Protein AF-A0A1I5TAB6-F1 (afdb_monomer_lite)

Secondary structure (DSSP, 8-state):
---S--HHHHHHHHHHHHHHH--TTPPP-TT-BGGGSTT--HHHHHHHHHHHHHHHT----GGGGGG-SBHHHHHHHHHHHHHHHHHHH-

Structure (mmCIF, N/CA/C/O backbone):
data_AF-A0A1I5TAB6-F1
#
_entry.id   AF-A0A1I5TAB6-F1
#
loop_
_atom_site.group_PDB
_atom_site.id
_atom_site.type_symbol
_atom_site.label_atom_id
_atom_site.label_alt_id
_atom_site.label_comp_id
_atom_site.label_asym_id
_atom_site.label_entity_id
_atom_site.label_seq_id
_atom_site.pdbx_PDB_ins_code
_atom_site.Cartn_x
_a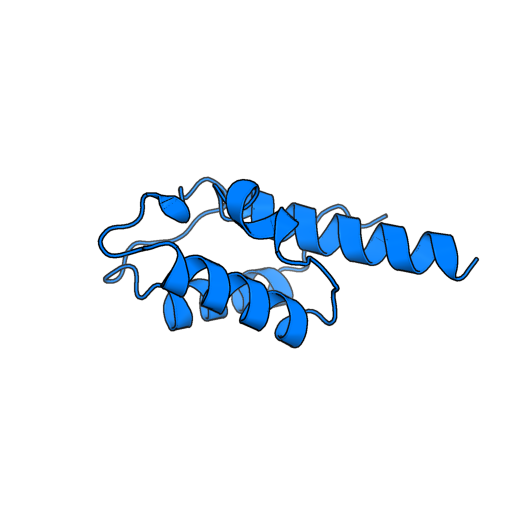tom_site.Cartn_y
_atom_site.Cartn_z
_atom_site.occupancy
_atom_site.B_iso_or_equiv
_atom_site.auth_seq_id
_atom_site.auth_comp_id
_atom_site.auth_asym_id
_atom_site.auth_atom_id
_atom_site.pdbx_PDB_model_num
ATOM 1 N N . MET A 1 1 ? 15.438 -13.810 -8.412 1.00 56.72 1 MET A N 1
ATOM 2 C CA . MET A 1 1 ? 14.609 -12.591 -8.425 1.00 56.72 1 MET A CA 1
ATOM 3 C C . MET A 1 1 ? 14.066 -12.418 -7.029 1.00 56.72 1 MET A C 1
ATOM 5 O O . MET A 1 1 ? 13.709 -13.426 -6.430 1.00 56.72 1 MET A O 1
ATOM 9 N N . ASP A 1 2 ? 14.128 -11.208 -6.482 1.00 65.31 2 ASP A N 1
ATOM 10 C CA . ASP A 1 2 ? 13.675 -10.960 -5.114 1.00 65.31 2 ASP A CA 1
ATOM 11 C C . ASP A 1 2 ? 12.149 -10.915 -5.091 1.00 65.31 2 ASP A C 1
ATOM 13 O O . ASP A 1 2 ? 11.529 -9.970 -5.574 1.00 65.31 2 ASP A O 1
ATOM 17 N N . THR A 1 3 ? 11.544 -11.964 -4.543 1.00 80.44 3 THR A N 1
ATOM 18 C CA . THR A 1 3 ? 10.088 -12.081 -4.378 1.00 80.44 3 THR A CA 1
ATOM 19 C C . THR A 1 3 ? 9.599 -11.393 -3.105 1.00 80.44 3 THR A C 1
ATOM 21 O O . THR A 1 3 ? 8.460 -11.603 -2.689 1.00 80.44 3 THR A O 1
ATOM 24 N N . ARG A 1 4 ? 10.489 -10.665 -2.420 1.00 88.44 4 ARG A N 1
ATOM 25 C CA . ARG A 1 4 ? 10.227 -10.006 -1.144 1.00 88.44 4 ARG A CA 1
ATOM 26 C C . ARG A 1 4 ? 10.885 -8.640 -1.091 1.00 88.44 4 ARG A C 1
ATOM 28 O O . ARG A 1 4 ? 11.970 -8.437 -1.633 1.00 88.44 4 ARG A O 1
ATOM 35 N N . LEU A 1 5 ? 10.243 -7.731 -0.372 1.00 93.56 5 LEU A N 1
ATOM 36 C CA . LEU A 1 5 ? 10.826 -6.450 -0.011 1.00 93.56 5 LEU A CA 1
ATOM 37 C C . LEU A 1 5 ? 11.916 -6.636 1.045 1.00 93.56 5 LEU A C 1
ATOM 39 O O . LEU A 1 5 ? 11.837 -7.503 1.924 1.00 93.56 5 LEU A O 1
ATOM 43 N N . THR A 1 6 ? 12.924 -5.769 0.996 1.00 94.88 6 THR A N 1
ATOM 44 C CA . THR A 1 6 ? 13.886 -5.652 2.097 1.00 94.88 6 THR A CA 1
ATOM 45 C C . THR A 1 6 ? 13.182 -5.158 3.373 1.00 94.88 6 THR A C 1
ATOM 47 O O . THR A 1 6 ? 12.139 -4.508 3.285 1.00 94.88 6 THR A O 1
ATOM 50 N N . PRO A 1 7 ? 13.733 -5.386 4.583 1.00 94.38 7 PRO A N 1
ATOM 51 C CA . PRO A 1 7 ? 13.107 -4.914 5.825 1.00 94.38 7 PRO A CA 1
ATOM 52 C C . PRO A 1 7 ? 12.796 -3.410 5.826 1.00 94.38 7 PRO A C 1
ATOM 54 O O . PRO A 1 7 ? 11.708 -3.001 6.217 1.00 94.38 7 PRO A O 1
ATOM 57 N N . ARG A 1 8 ? 13.711 -2.593 5.288 1.00 95.12 8 ARG A N 1
ATOM 58 C CA . ARG A 1 8 ? 13.528 -1.141 5.146 1.00 95.12 8 ARG A CA 1
ATOM 59 C C . ARG A 1 8 ? 12.375 -0.784 4.206 1.00 95.12 8 ARG A C 1
ATOM 61 O O . ARG A 1 8 ? 11.618 0.144 4.466 1.00 95.12 8 ARG A O 1
ATOM 68 N N . GLU A 1 9 ? 12.262 -1.496 3.094 1.00 96.31 9 GLU A N 1
ATOM 69 C CA . GLU A 1 9 ? 11.166 -1.319 2.144 1.00 96.31 9 GLU A CA 1
ATOM 70 C C . GLU A 1 9 ? 9.826 -1.760 2.738 1.00 96.31 9 GLU A C 1
ATOM 72 O O . GLU A 1 9 ? 8.815 -1.098 2.520 1.00 96.31 9 GLU A O 1
ATOM 77 N N . ARG A 1 10 ? 9.812 -2.822 3.548 1.00 95.44 10 ARG A N 1
ATOM 78 C CA . ARG A 1 10 ? 8.610 -3.245 4.272 1.00 95.44 10 ARG A CA 1
ATOM 79 C C . ARG A 1 10 ? 8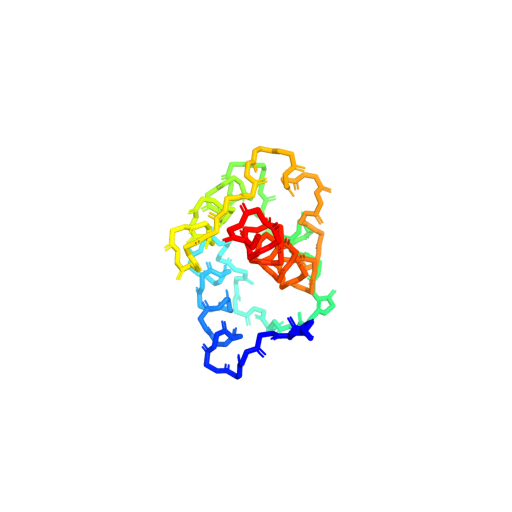.176 -2.204 5.307 1.00 95.44 10 ARG A C 1
ATOM 81 O O . ARG A 1 10 ? 6.999 -1.867 5.379 1.00 95.44 10 ARG A O 1
ATOM 88 N N . GLU A 1 11 ? 9.116 -1.625 6.053 1.00 95.00 11 GLU A N 1
ATOM 89 C CA . GLU A 1 11 ? 8.833 -0.496 6.951 1.00 95.00 11 GLU A CA 1
ATOM 90 C C . GLU A 1 11 ? 8.265 0.713 6.194 1.00 95.00 11 GLU A C 1
ATOM 92 O O . GLU A 1 11 ? 7.292 1.323 6.644 1.00 95.00 11 GLU A O 1
ATOM 97 N N . GLN A 1 12 ? 8.821 1.031 5.020 1.00 96.88 12 GLN A N 1
ATOM 98 C CA . GLN A 1 12 ? 8.294 2.077 4.143 1.00 96.88 12 GLN A CA 1
ATOM 99 C C . GLN A 1 12 ? 6.860 1.765 3.691 1.00 96.88 12 GLN A C 1
ATOM 101 O O . GLN A 1 12 ? 6.005 2.649 3.754 1.00 96.88 12 GLN A O 1
ATOM 106 N N . LEU A 1 13 ? 6.573 0.527 3.274 1.00 96.75 13 LEU A N 1
ATOM 107 C CA . LEU A 1 13 ? 5.225 0.102 2.892 1.00 96.75 13 LEU A CA 1
ATOM 108 C C . LEU A 1 13 ? 4.243 0.296 4.055 1.00 96.75 13 LEU A C 1
ATOM 110 O O . LEU A 1 13 ? 3.205 0.932 3.884 1.00 96.75 13 LEU A O 1
ATOM 114 N N . TYR A 1 14 ? 4.599 -0.153 5.260 1.00 95.38 14 TYR A N 1
ATOM 115 C CA . TYR A 1 14 ? 3.767 0.061 6.444 1.00 95.38 14 TYR A CA 1
ATOM 116 C C . TYR A 1 14 ? 3.571 1.539 6.783 1.00 95.38 14 TYR A C 1
ATOM 118 O O . TYR A 1 14 ? 2.485 1.929 7.211 1.00 95.38 14 TYR A O 1
ATOM 126 N N . SER A 1 15 ? 4.590 2.375 6.582 1.00 95.56 15 SER A N 1
ATOM 127 C CA . SER A 1 15 ? 4.464 3.824 6.755 1.00 95.56 15 SER A CA 1
ATOM 128 C C . SER A 1 15 ? 3.426 4.415 5.800 1.00 95.56 15 SER A C 1
ATOM 130 O O . SER A 1 15 ? 2.563 5.170 6.240 1.00 95.56 15 SER A O 1
ATOM 132 N N . LEU A 1 16 ? 3.463 4.039 4.518 1.00 96.69 16 LEU A N 1
ATOM 133 C CA . LEU A 1 16 ? 2.500 4.512 3.518 1.00 96.69 16 LEU A CA 1
ATOM 134 C C . LEU A 1 16 ? 1.076 4.034 3.815 1.00 96.69 16 LEU A C 1
ATOM 136 O O . LEU A 1 16 ? 0.136 4.818 3.705 1.00 96.69 16 LEU A O 1
ATOM 140 N N . ILE A 1 17 ? 0.905 2.778 4.237 1.00 95.06 17 ILE A N 1
ATOM 141 C CA . ILE A 1 17 ? -0.412 2.244 4.617 1.00 95.06 17 ILE A CA 1
ATOM 142 C C . ILE A 1 17 ? -0.985 3.037 5.794 1.00 95.06 17 ILE A C 1
ATOM 144 O O . ILE A 1 17 ? -2.140 3.457 5.747 1.00 95.06 17 ILE A O 1
ATOM 148 N N . ARG A 1 18 ? -0.178 3.308 6.827 1.00 93.81 18 ARG A N 1
ATOM 149 C CA . ARG A 1 18 ? -0.620 4.111 7.976 1.00 93.81 18 ARG A CA 1
ATOM 150 C C . ARG A 1 18 ? -0.972 5.542 7.582 1.00 93.81 18 ARG A C 1
ATOM 152 O O . ARG A 1 18 ? -1.989 6.046 8.043 1.00 93.81 18 ARG A O 1
ATOM 159 N N . GLU A 1 19 ? -0.164 6.167 6.728 1.00 94.38 19 GLU A N 1
ATOM 160 C CA . GLU A 1 19 ? -0.386 7.537 6.259 1.00 94.38 19 GLU A CA 1
ATOM 161 C C . GLU A 1 19 ? -1.655 7.665 5.408 1.00 94.38 19 GLU A C 1
ATOM 163 O O . GLU A 1 19 ? -2.404 8.625 5.564 1.00 94.38 19 GLU A O 1
ATOM 168 N N . LYS A 1 20 ? -1.896 6.724 4.487 1.00 95.06 20 LYS A N 1
ATOM 169 C CA . LYS A 1 20 ? -2.986 6.842 3.506 1.00 95.06 20 LYS A CA 1
ATOM 170 C C . LYS A 1 20 ? -4.308 6.265 3.981 1.00 95.06 20 LYS A C 1
ATOM 172 O O . LYS A 1 20 ? -5.357 6.740 3.550 1.00 95.06 20 LYS A O 1
ATOM 177 N N . LEU A 1 21 ? -4.273 5.238 4.826 1.00 92.75 21 LEU A N 1
ATOM 178 C CA . LEU A 1 21 ? -5.489 4.551 5.257 1.00 92.75 21 LEU A CA 1
ATOM 179 C C . LEU A 1 21 ? -5.935 4.941 6.659 1.00 92.75 21 LEU A C 1
ATOM 181 O O . LEU A 1 21 ? -7.130 4.864 6.936 1.00 92.75 21 LEU A O 1
ATOM 185 N N . GLU A 1 22 ? -5.007 5.405 7.499 1.00 88.81 22 GLU A N 1
ATOM 186 C CA . GLU A 1 22 ? -5.268 5.796 8.886 1.00 88.81 22 GLU A CA 1
ATOM 187 C C . GLU A 1 22 ? -5.981 4.682 9.683 1.00 88.81 22 GLU A C 1
ATOM 189 O O . GLU A 1 22 ? -7.076 4.900 10.201 1.00 88.81 22 GLU A O 1
ATOM 194 N N . PRO A 1 23 ? -5.389 3.477 9.826 1.00 81.88 23 PRO A N 1
ATOM 195 C CA . PRO A 1 23 ? -6.058 2.299 10.395 1.00 81.88 23 PRO A CA 1
ATOM 196 C C . PRO A 1 23 ? -6.331 2.374 11.914 1.00 81.88 23 PRO A C 1
ATOM 198 O O . PRO A 1 23 ? -6.463 1.349 12.577 1.00 81.88 23 PRO A O 1
ATOM 201 N N . GLY A 1 24 ? -6.366 3.570 12.508 1.00 79.56 24 GLY A N 1
ATOM 202 C CA . GLY A 1 24 ? -6.735 3.771 13.913 1.00 79.56 24 GLY A CA 1
ATOM 203 C C . GLY A 1 24 ? -5.779 3.139 14.929 1.00 79.56 24 GLY A C 1
ATOM 204 O O . GLY A 1 24 ? -6.190 2.849 16.047 1.00 79.56 24 GLY A O 1
ATOM 205 N N . GLY A 1 25 ? -4.517 2.909 14.554 1.00 74.69 25 GLY A N 1
ATOM 206 C CA . GLY A 1 25 ? -3.519 2.282 15.426 1.00 74.69 25 GLY A CA 1
ATOM 207 C C . GLY A 1 25 ? -3.520 0.752 15.409 1.00 74.69 25 GLY A C 1
ATOM 208 O O . GLY A 1 25 ? -2.819 0.159 16.225 1.00 74.69 25 GLY A O 1
ATOM 209 N N . ALA A 1 26 ? -4.257 0.112 14.492 1.00 77.88 26 ALA A N 1
ATOM 210 C CA . ALA A 1 26 ? -4.136 -1.325 14.270 1.00 77.88 26 ALA A CA 1
ATOM 211 C C . ALA A 1 26 ? -2.687 -1.701 13.912 1.00 77.88 26 ALA A C 1
ATOM 213 O O . ALA A 1 26 ? -2.034 -1.040 13.094 1.00 77.88 26 ALA A O 1
ATOM 214 N N . GLU A 1 27 ? -2.187 -2.762 14.542 1.00 85.38 27 GLU A N 1
ATOM 215 C CA . GLU A 1 27 ? -0.921 -3.369 14.153 1.00 85.38 27 GLU A CA 1
ATOM 216 C C . GLU A 1 27 ? -1.093 -4.007 12.770 1.00 85.38 27 GLU A C 1
ATOM 218 O O . GLU A 1 27 ? -2.105 -4.650 12.499 1.00 85.38 27 GLU A O 1
ATOM 223 N N . LEU A 1 28 ? -0.141 -3.744 11.875 1.00 90.12 28 LEU A N 1
ATOM 224 C CA . LEU A 1 28 ? -0.178 -4.229 10.500 1.00 90.12 28 LEU A CA 1
ATOM 225 C C . LEU A 1 28 ? 0.776 -5.409 10.373 1.00 90.12 28 LEU A C 1
ATOM 227 O O . LEU A 1 28 ? 1.935 -5.311 10.780 1.00 90.12 28 LEU A O 1
ATOM 231 N N . ASP A 1 29 ? 0.295 -6.467 9.739 1.00 92.50 29 ASP A N 1
ATOM 232 C CA . ASP A 1 29 ? 1.086 -7.602 9.286 1.00 92.50 29 ASP A CA 1
ATOM 233 C C . ASP A 1 29 ? 0.798 -7.916 7.812 1.00 92.50 29 ASP A C 1
ATOM 235 O O . ASP A 1 29 ? -0.083 -7.323 7.183 1.00 92.50 29 ASP A O 1
ATOM 239 N N . ASP A 1 30 ? 1.538 -8.875 7.260 1.00 90.38 30 ASP A N 1
ATOM 240 C CA . ASP A 1 30 ? 1.438 -9.278 5.857 1.00 90.38 30 ASP A CA 1
ATOM 241 C C . ASP A 1 30 ? 0.015 -9.733 5.468 1.00 90.38 30 ASP A C 1
ATOM 243 O O . ASP A 1 30 ? -0.411 -9.546 4.328 1.00 90.38 30 ASP A O 1
ATOM 247 N N . THR A 1 31 ? -0.738 -10.305 6.413 1.00 92.19 31 THR A N 1
ATOM 248 C CA . THR A 1 31 ? -2.087 -10.855 6.195 1.00 92.19 31 THR A CA 1
ATOM 249 C C . THR A 1 31 ? -3.202 -9.837 6.396 1.00 92.19 31 THR A C 1
ATOM 251 O O . THR A 1 31 ? -4.365 -10.130 6.118 1.00 92.19 31 THR A O 1
ATOM 254 N N . THR A 1 32 ? -2.867 -8.636 6.867 1.00 93.50 32 THR A N 1
ATOM 255 C CA . THR A 1 32 ? -3.849 -7.606 7.187 1.00 93.50 32 THR A CA 1
ATOM 256 C C . THR A 1 32 ? -4.639 -7.220 5.942 1.00 93.50 32 THR A C 1
ATOM 258 O O . THR A 1 32 ? -4.063 -6.780 4.947 1.00 93.50 32 THR A O 1
ATOM 261 N N . MET A 1 33 ? -5.965 -7.362 6.019 1.00 93.06 33 MET A N 1
ATOM 262 C CA . MET A 1 33 ? -6.911 -7.081 4.937 1.00 93.06 33 MET A CA 1
ATOM 263 C C . MET A 1 33 ? -7.101 -5.571 4.759 1.00 93.06 33 MET A C 1
ATOM 265 O O . MET A 1 33 ? -8.005 -4.959 5.323 1.00 93.06 33 MET A O 1
ATOM 269 N N . VAL A 1 34 ? -6.227 -4.961 3.967 1.00 90.31 34 VAL A N 1
ATOM 270 C CA . VAL A 1 34 ? -6.125 -3.517 3.728 1.00 90.31 34 VAL A CA 1
ATOM 271 C C . VAL A 1 34 ? -7.449 -2.906 3.253 1.00 90.31 34 VAL A C 1
ATOM 273 O O . VAL A 1 34 ? -7.826 -1.829 3.708 1.00 90.31 34 VAL A O 1
ATOM 276 N N . GLY A 1 35 ? -8.176 -3.603 2.374 1.00 85.31 35 GLY A N 1
ATOM 277 C CA . GLY A 1 35 ? -9.471 -3.149 1.852 1.00 85.31 35 GLY A CA 1
ATOM 278 C C . GLY A 1 35 ? -10.645 -3.281 2.829 1.00 85.31 35 GLY A C 1
ATOM 279 O O . GLY A 1 35 ? -11.700 -2.706 2.582 1.00 85.31 35 GLY A O 1
ATOM 280 N N . GLU A 1 36 ? -10.473 -4.018 3.927 1.00 89.50 36 GLU A N 1
ATOM 281 C CA . GLU A 1 36 ? -11.512 -4.248 4.943 1.00 89.50 36 GLU A CA 1
ATOM 282 C C . GLU A 1 36 ? -11.264 -3.442 6.224 1.00 89.50 36 GLU A C 1
ATOM 284 O O . GLU A 1 36 ? -12.045 -3.508 7.176 1.00 89.50 36 GLU A O 1
ATOM 289 N N . LEU A 1 37 ? -10.181 -2.661 6.259 1.00 89.44 37 LEU A N 1
ATOM 290 C CA . LEU A 1 37 ? -9.875 -1.796 7.386 1.00 89.44 37 LEU A CA 1
ATOM 291 C C . LEU A 1 37 ? -10.997 -0.757 7.591 1.00 89.44 37 LEU A C 1
ATOM 293 O O . LEU A 1 37 ? -11.507 -0.184 6.621 1.00 89.44 37 LEU A O 1
ATOM 297 N N . PRO A 1 38 ? -11.379 -0.464 8.848 1.00 87.38 38 PRO A N 1
ATOM 298 C CA . PRO A 1 38 ? -12.420 0.514 9.138 1.00 87.38 38 PRO A CA 1
ATOM 299 C C . PRO A 1 38 ? -12.131 1.878 8.502 1.00 87.38 38 PRO A C 1
ATOM 301 O O . PRO A 1 38 ? -11.066 2.456 8.699 1.00 87.38 38 PRO A O 1
ATOM 304 N N . GLY A 1 39 ? -13.103 2.413 7.760 1.00 86.50 39 GLY A N 1
ATOM 305 C CA . GLY A 1 39 ? -12.983 3.729 7.128 1.00 86.50 39 GLY A CA 1
ATOM 306 C C . GLY A 1 39 ? -12.085 3.769 5.889 1.00 86.50 39 GLY A C 1
ATOM 307 O O . GLY A 1 39 ? -11.754 4.868 5.440 1.00 86.50 39 GLY A O 1
ATOM 308 N N . VAL A 1 40 ? -11.695 2.611 5.342 1.00 89.38 40 VAL A N 1
ATOM 309 C CA . VAL A 1 40 ? -11.065 2.500 4.022 1.00 89.38 40 VAL A CA 1
ATOM 310 C C . VAL A 1 40 ? -12.137 2.410 2.942 1.00 89.38 40 VAL A C 1
ATOM 312 O O . VAL A 1 40 ? -13.051 1.593 3.008 1.00 89.38 40 VAL A O 1
ATOM 315 N N . ASP A 1 41 ? -12.014 3.267 1.934 1.00 89.25 41 ASP A N 1
ATOM 316 C CA . ASP A 1 41 ? -12.849 3.275 0.738 1.00 89.25 41 AS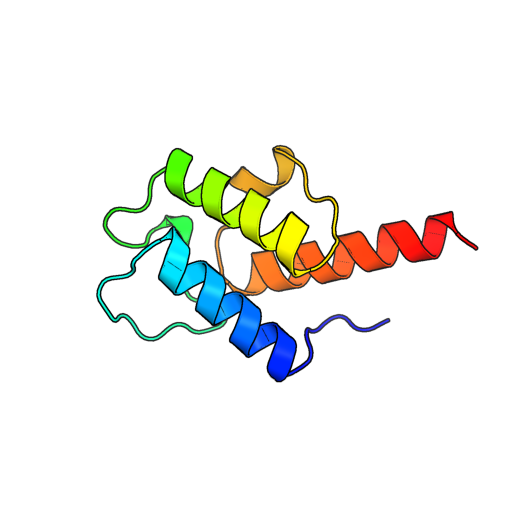P A CA 1
ATOM 317 C C . ASP A 1 41 ? -11.981 3.187 -0.530 1.00 89.25 41 ASP A C 1
ATOM 319 O O . ASP A 1 41 ? -10.745 3.161 -0.482 1.00 89.25 41 ASP A O 1
ATOM 323 N N . SER A 1 42 ? -12.627 3.151 -1.697 1.00 87.38 42 SER A N 1
ATOM 324 C CA . SER A 1 42 ? -11.934 3.075 -2.985 1.00 87.38 42 SER A CA 1
ATOM 325 C C . SER A 1 42 ? -11.019 4.273 -3.264 1.00 87.38 42 SER A C 1
ATOM 327 O O . SER A 1 42 ? -10.049 4.131 -4.005 1.00 87.38 42 SER A O 1
ATOM 329 N N . VAL A 1 43 ? -11.302 5.450 -2.693 1.00 91.81 43 VAL A N 1
ATOM 330 C CA . VAL A 1 43 ? -10.486 6.660 -2.882 1.00 91.81 43 VAL A CA 1
ATOM 331 C C . VAL A 1 43 ? -9.212 6.571 -2.046 1.00 91.81 43 VAL A C 1
ATOM 333 O O . VAL A 1 43 ? -8.129 6.879 -2.545 1.00 91.81 43 VAL A O 1
ATOM 336 N N . LYS A 1 44 ? -9.310 6.087 -0.805 1.00 93.12 44 LYS A N 1
ATOM 337 C CA . LYS A 1 44 ? -8.144 5.810 0.041 1.00 93.12 44 LYS A CA 1
ATOM 338 C C . LYS A 1 44 ? -7.267 4.702 -0.539 1.00 93.12 44 LYS A C 1
ATOM 340 O O . LYS A 1 44 ? -6.049 4.864 -0.576 1.00 93.12 44 LYS A O 1
ATOM 345 N N . LEU A 1 45 ? -7.862 3.629 -1.067 1.00 93.19 45 LEU A N 1
ATOM 346 C CA . LEU A 1 45 ? -7.111 2.580 -1.770 1.00 93.19 45 LEU A CA 1
ATOM 347 C C . LEU A 1 45 ? -6.397 3.125 -3.010 1.00 93.19 45 LEU A C 1
ATOM 349 O O . LEU A 1 45 ? -5.212 2.859 -3.196 1.00 93.19 45 LEU A O 1
ATOM 353 N N . LEU A 1 46 ? -7.073 3.946 -3.819 1.00 93.81 46 LEU A N 1
ATOM 354 C CA . LEU A 1 46 ? -6.443 4.627 -4.951 1.00 93.81 46 LEU A CA 1
ATOM 355 C C . LEU A 1 46 ? -5.269 5.513 -4.496 1.00 93.81 46 LEU A C 1
ATOM 357 O O . LEU A 1 46 ? -4.203 5.492 -5.111 1.00 93.81 46 LEU A O 1
ATOM 361 N N . SER A 1 47 ? -5.442 6.269 -3.408 1.00 95.25 47 SER A N 1
ATOM 362 C CA . SER A 1 47 ? -4.384 7.112 -2.840 1.00 95.25 47 SER A CA 1
ATOM 363 C C . SER A 1 47 ? -3.176 6.294 -2.375 1.00 95.25 47 SER A C 1
ATOM 365 O O . SER A 1 47 ? -2.035 6.685 -2.629 1.00 95.25 47 SER A O 1
ATOM 367 N N . LEU A 1 48 ? -3.414 5.138 -1.745 1.00 96.31 48 LEU A N 1
ATOM 368 C CA . LEU A 1 48 ? -2.363 4.207 -1.345 1.00 96.31 48 LEU A CA 1
ATOM 369 C C . LEU A 1 48 ? -1.610 3.649 -2.556 1.00 96.31 48 LEU A C 1
ATOM 371 O O . LEU A 1 48 ? -0.382 3.697 -2.561 1.00 96.31 48 LEU A O 1
ATOM 375 N N . VAL A 1 49 ? -2.317 3.169 -3.585 1.00 96.19 49 VAL A N 1
ATOM 376 C CA . VAL A 1 49 ? -1.688 2.638 -4.809 1.00 96.19 49 VAL A CA 1
ATOM 377 C C . VAL A 1 49 ? -0.783 3.693 -5.447 1.00 96.19 49 VAL A C 1
ATOM 379 O O . VAL A 1 49 ? 0.388 3.414 -5.693 1.00 96.19 49 VAL A O 1
ATOM 382 N N . GLY A 1 50 ? -1.267 4.929 -5.612 1.00 96.44 50 GLY A N 1
ATOM 383 C CA . GLY A 1 50 ? -0.450 6.015 -6.163 1.00 96.44 50 GLY A CA 1
ATOM 384 C C . GLY A 1 50 ? 0.767 6.365 -5.293 1.00 96.44 50 GLY A C 1
ATOM 385 O O . GLY A 1 50 ? 1.851 6.644 -5.806 1.00 96.44 50 GLY A O 1
ATOM 386 N N . ALA A 1 51 ? 0.631 6.314 -3.965 1.00 97.44 51 ALA A N 1
ATOM 387 C CA . ALA A 1 51 ? 1.753 6.537 -3.054 1.00 97.44 51 ALA A CA 1
ATOM 388 C C . ALA A 1 51 ? 2.806 5.419 -3.137 1.00 97.44 51 ALA A C 1
ATOM 390 O O . ALA A 1 51 ? 4.006 5.697 -3.087 1.00 97.44 51 ALA A O 1
ATOM 391 N N . VAL A 1 52 ? 2.371 4.167 -3.301 1.00 97.62 52 VAL A N 1
ATOM 392 C CA . VAL A 1 52 ? 3.250 3.009 -3.499 1.00 97.62 52 VAL A CA 1
ATOM 393 C C . VAL A 1 52 ? 4.001 3.117 -4.827 1.00 97.62 52 VAL A C 1
ATOM 395 O O . VAL A 1 52 ? 5.220 2.955 -4.842 1.00 97.62 52 VAL A O 1
ATOM 398 N N . GLU A 1 53 ? 3.325 3.463 -5.925 1.00 96.81 53 GLU A N 1
ATOM 399 C CA . GLU A 1 53 ? 3.971 3.666 -7.230 1.00 96.81 53 GLU A CA 1
ATOM 400 C C . GLU A 1 53 ? 5.127 4.668 -7.150 1.00 96.81 53 GLU A C 1
ATOM 402 O O . GLU A 1 53 ? 6.253 4.372 -7.563 1.00 96.81 53 GLU A O 1
ATOM 407 N N . LEU A 1 54 ? 4.876 5.828 -6.537 1.00 96.31 54 LEU A N 1
ATOM 408 C CA . LEU A 1 54 ? 5.884 6.871 -6.354 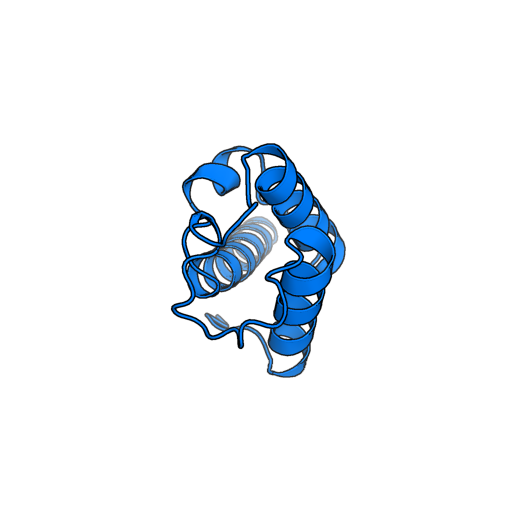1.00 96.31 54 LEU A CA 1
ATOM 409 C C . LEU A 1 54 ? 6.995 6.443 -5.385 1.00 96.31 54 LEU A C 1
ATOM 411 O O . LEU A 1 54 ? 8.178 6.645 -5.669 1.00 96.31 54 LEU A O 1
ATOM 415 N N . GLY A 1 55 ? 6.628 5.843 -4.251 1.00 96.50 55 GLY A N 1
ATOM 416 C CA . GLY A 1 55 ? 7.560 5.459 -3.191 1.00 96.50 55 GLY A CA 1
ATOM 417 C C . GLY A 1 55 ? 8.516 4.335 -3.590 1.00 96.50 55 GLY A C 1
ATOM 418 O O . GLY A 1 55 ? 9.670 4.336 -3.158 1.00 96.50 55 GLY A O 1
ATOM 419 N N . PHE A 1 56 ? 8.059 3.408 -4.433 1.00 96.56 56 PHE A N 1
ATOM 420 C CA . PHE A 1 56 ? 8.825 2.235 -4.862 1.00 96.56 56 PHE A CA 1
ATOM 421 C C . PHE A 1 56 ? 9.329 2.318 -6.304 1.00 96.56 56 PHE A C 1
ATOM 423 O O . PHE A 1 56 ? 10.079 1.430 -6.724 1.00 96.56 56 PHE A O 1
ATOM 430 N N . ARG A 1 57 ? 8.970 3.386 -7.033 1.00 95.19 57 ARG A N 1
ATOM 431 C CA . ARG A 1 57 ? 9.296 3.614 -8.451 1.00 95.19 57 ARG A CA 1
ATOM 432 C C . ARG A 1 57 ? 8.830 2.461 -9.341 1.00 95.19 57 ARG A C 1
ATOM 434 O O . ARG A 1 57 ? 9.591 1.937 -10.152 1.00 95.19 57 ARG A O 1
ATOM 441 N N . VAL A 1 58 ? 7.577 2.065 -9.153 1.00 95.38 58 VAL A N 1
ATOM 442 C CA . VAL A 1 58 ? 6.905 0.988 -9.892 1.00 95.38 58 VAL A CA 1
ATOM 443 C C . VAL A 1 58 ? 5.696 1.534 -10.645 1.00 95.38 58 VAL A C 1
ATOM 445 O O . VAL A 1 58 ? 5.229 2.630 -10.351 1.00 95.38 58 VAL A O 1
ATOM 448 N N . ASN A 1 59 ? 5.211 0.778 -11.629 1.00 94.06 59 ASN A N 1
ATOM 449 C CA . ASN A 1 59 ? 4.002 1.107 -12.382 1.00 94.06 59 ASN A CA 1
ATOM 450 C C . ASN A 1 59 ? 2.996 -0.032 -12.187 1.00 94.06 59 ASN A C 1
ATOM 452 O O . ASN A 1 59 ? 3.179 -1.125 -12.730 1.00 94.06 59 ASN A O 1
ATOM 456 N N . LEU A 1 60 ? 1.996 0.225 -11.349 1.00 92.88 60 LEU A N 1
ATOM 457 C CA . LEU A 1 60 ? 0.969 -0.723 -10.926 1.00 92.88 60 LEU A CA 1
ATOM 458 C C . LEU A 1 60 ? -0.350 -0.502 -11.673 1.00 92.88 60 LEU A C 1
ATOM 460 O O . LEU A 1 60 ? -1.057 -1.474 -11.932 1.00 92.88 60 LEU A O 1
ATOM 464 N N . GLY A 1 61 ? -0.662 0.751 -12.018 1.00 90.62 61 GLY A N 1
ATOM 465 C CA . GLY A 1 61 ? -1.881 1.127 -12.723 1.00 90.62 61 GLY A CA 1
ATOM 466 C C . GLY A 1 61 ? -3.159 0.975 -11.889 1.00 90.62 61 GLY A C 1
ATOM 467 O O . GLY A 1 61 ? -3.156 0.575 -10.722 1.00 90.62 61 GLY A O 1
ATOM 468 N N . PHE A 1 62 ? -4.300 1.308 -12.499 1.00 87.62 62 PHE A N 1
ATOM 469 C CA . PHE A 1 62 ? -5.611 1.214 -11.842 1.00 87.62 62 PHE A CA 1
ATOM 470 C C . PHE A 1 62 ? -6.072 -0.236 -11.655 1.00 87.62 62 PHE A C 1
ATOM 472 O O . PHE A 1 62 ? -6.864 -0.526 -10.759 1.00 87.62 62 PHE A O 1
ATOM 479 N N . GLU A 1 63 ? -5.562 -1.160 -12.469 1.00 89.31 63 GLU A N 1
ATOM 480 C CA . GLU A 1 63 ? -5.826 -2.593 -12.366 1.00 89.31 63 GLU A CA 1
ATOM 481 C C . GLU A 1 63 ? -5.332 -3.202 -11.048 1.00 89.31 63 GLU A C 1
ATOM 483 O O . GLU A 1 63 ? -5.819 -4.263 -10.654 1.00 89.31 63 GLU A O 1
ATOM 488 N N . ALA A 1 64 ? -4.401 -2.541 -10.353 1.00 90.38 64 ALA A N 1
ATOM 489 C CA . ALA A 1 64 ? -3.897 -2.981 -9.060 1.00 90.38 64 ALA A CA 1
ATOM 490 C C . ALA A 1 64 ? -4.914 -2.787 -7.926 1.00 90.38 64 ALA A C 1
ATOM 492 O O . ALA A 1 64 ? -4.902 -3.549 -6.967 1.00 90.38 64 ALA A O 1
ATOM 493 N N .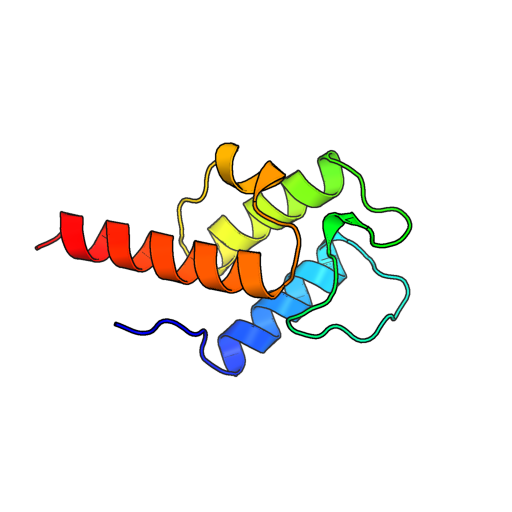 ILE A 1 65 ? -5.838 -1.826 -8.036 1.00 89.12 65 ILE A N 1
ATOM 494 C CA . ILE A 1 65 ? -6.815 -1.511 -6.978 1.00 89.12 65 ILE A CA 1
ATOM 495 C C . ILE A 1 65 ? -7.619 -2.745 -6.520 1.00 89.12 65 ILE A C 1
ATOM 497 O O . ILE A 1 65 ? -7.637 -3.009 -5.320 1.00 89.12 65 ILE A O 1
ATOM 501 N N . PRO A 1 66 ? -8.242 -3.551 -7.406 1.00 89.12 66 PRO A N 1
ATOM 502 C CA . PRO A 1 66 ? -8.942 -4.772 -6.986 1.00 89.12 66 PRO A CA 1
ATOM 503 C C . PRO A 1 66 ? -8.015 -5.911 -6.512 1.00 89.12 66 PRO A C 1
ATOM 505 O O . PRO A 1 66 ? -8.504 -6.909 -5.973 1.00 89.12 66 PRO A O 1
ATOM 508 N N . GLN A 1 67 ? -6.702 -5.799 -6.741 1.00 90.62 67 GLN A N 1
ATOM 509 C CA . GLN A 1 67 ? -5.691 -6.787 -6.344 1.00 90.62 67 GLN A CA 1
ATOM 510 C C . GLN A 1 67 ? -5.108 -6.491 -4.954 1.00 90.62 67 GLN A C 1
ATOM 512 O O . GLN A 1 67 ? -4.658 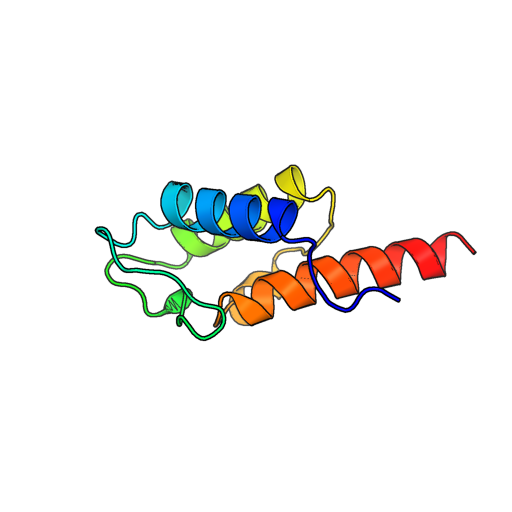-7.412 -4.284 1.00 90.62 67 GLN A O 1
ATOM 517 N N . VAL A 1 68 ? -5.170 -5.239 -4.487 1.00 91.75 68 VAL A N 1
ATOM 518 C CA . VAL A 1 68 ? -4.737 -4.832 -3.141 1.00 91.75 68 VAL A CA 1
ATOM 519 C C . VAL A 1 68 ? -5.765 -5.283 -2.099 1.00 91.75 68 VAL A C 1
ATOM 521 O O . VAL A 1 68 ? -6.648 -4.521 -1.703 1.00 91.75 68 VAL A O 1
ATOM 524 N N . ARG A 1 69 ? -5.674 -6.544 -1.659 1.00 91.12 69 ARG A N 1
ATOM 525 C CA . ARG A 1 69 ? -6.523 -7.080 -0.579 1.00 91.12 69 ARG A CA 1
ATOM 526 C C . ARG A 1 69 ? -5.775 -7.114 0.739 1.00 91.12 69 ARG A C 1
ATOM 528 O O . ARG A 1 69 ? -6.319 -6.676 1.746 1.00 91.12 69 ARG A O 1
ATOM 535 N N . THR A 1 70 ? -4.533 -7.573 0.711 1.00 95.00 70 THR A N 1
ATOM 536 C CA . THR A 1 70 ? -3.640 -7.684 1.864 1.00 95.00 70 THR A CA 1
ATOM 537 C C . THR A 1 70 ? -2.391 -6.828 1.696 1.00 95.00 70 THR A C 1
ATOM 539 O O . THR A 1 70 ? -2.077 -6.364 0.597 1.00 95.00 70 THR A O 1
ATOM 542 N N . VAL A 1 71 ? -1.645 -6.623 2.783 1.00 95.31 71 VAL A N 1
ATOM 543 C CA . VAL A 1 71 ? -0.315 -5.997 2.708 1.00 95.31 71 VAL A CA 1
ATOM 544 C C . VAL A 1 71 ? 0.602 -6.826 1.806 1.00 95.31 71 VAL A C 1
ATOM 546 O O . VAL A 1 71 ? 1.318 -6.262 0.976 1.00 95.31 71 VAL A O 1
ATOM 549 N N . HIS A 1 72 ? 0.540 -8.155 1.920 1.00 95.25 72 HIS A N 1
ATOM 550 C CA . HIS A 1 72 ? 1.330 -9.057 1.091 1.00 95.25 72 HIS A CA 1
ATOM 551 C C . HIS A 1 72 ? 1.049 -8.884 -0.407 1.00 95.25 72 HIS A C 1
ATOM 553 O O . HIS A 1 72 ? 1.991 -8.890 -1.198 1.00 95.25 72 HIS A O 1
ATOM 559 N N . ASP A 1 73 ? -0.207 -8.656 -0.802 1.00 95.12 73 ASP A N 1
ATOM 560 C CA . ASP A 1 73 ? -0.549 -8.411 -2.210 1.00 95.12 73 ASP A CA 1
ATOM 561 C C . ASP A 1 73 ? 0.143 -7.153 -2.746 1.00 95.12 73 ASP A C 1
ATOM 563 O O . ASP A 1 73 ? 0.635 -7.143 -3.873 1.00 95.12 73 ASP A O 1
ATOM 567 N N . ILE A 1 74 ? 0.247 -6.098 -1.930 1.00 95.75 74 ILE A N 1
ATOM 568 C CA . ILE A 1 74 ? 0.967 -4.877 -2.314 1.00 95.75 74 ILE A CA 1
ATOM 569 C C . ILE A 1 74 ? 2.462 -5.172 -2.495 1.00 95.75 74 ILE A C 1
ATOM 571 O O . ILE A 1 74 ? 3.061 -4.728 -3.475 1.00 95.75 74 ILE A O 1
ATOM 575 N N . GLU A 1 75 ? 3.065 -5.937 -1.579 1.00 96.31 75 GLU A N 1
ATOM 576 C CA . GLU A 1 75 ? 4.463 -6.379 -1.687 1.00 96.31 75 GLU A CA 1
ATOM 577 C C . GLU A 1 75 ? 4.701 -7.181 -2.978 1.00 96.31 75 GLU A C 1
ATOM 579 O O . GLU A 1 75 ? 5.640 -6.873 -3.718 1.00 96.31 75 GLU A O 1
ATOM 584 N N . GLN A 1 76 ? 3.825 -8.138 -3.305 1.00 95.62 76 GLN A N 1
ATOM 585 C CA . GLN A 1 76 ? 3.925 -8.907 -4.550 1.00 95.62 76 GLN A CA 1
ATOM 586 C C . GLN A 1 76 ? 3.787 -8.020 -5.789 1.00 95.62 76 GLN A C 1
ATOM 588 O O . GLN A 1 76 ? 4.615 -8.104 -6.692 1.00 95.62 76 GLN A O 1
ATOM 593 N N . LEU A 1 77 ? 2.826 -7.095 -5.809 1.00 95.62 77 LEU A N 1
ATOM 594 C CA . LEU A 1 77 ? 2.641 -6.169 -6.929 1.00 95.62 77 LEU A CA 1
ATOM 595 C C . LEU A 1 77 ? 3.893 -5.319 -7.207 1.00 95.62 77 LEU A C 1
ATOM 597 O O . LEU A 1 77 ? 4.245 -5.093 -8.371 1.00 95.62 77 LEU A O 1
ATOM 601 N N . ILE A 1 78 ? 4.595 -4.876 -6.157 1.00 96.38 78 ILE A N 1
ATOM 602 C CA . ILE A 1 78 ? 5.864 -4.142 -6.282 1.00 96.38 78 ILE A CA 1
ATOM 603 C C . ILE A 1 78 ? 6.944 -5.037 -6.904 1.00 96.38 78 ILE A C 1
ATOM 605 O O . ILE A 1 78 ? 7.605 -4.624 -7.864 1.00 96.38 78 ILE A O 1
ATOM 609 N N . CYS A 1 79 ? 7.124 -6.252 -6.380 1.00 95.38 79 CYS A N 1
ATOM 610 C CA . CYS A 1 79 ? 8.095 -7.219 -6.897 1.00 95.38 79 CYS A CA 1
ATOM 611 C C . CYS A 1 79 ? 7.817 -7.565 -8.369 1.00 95.38 79 CYS A C 1
ATOM 613 O O . CYS A 1 79 ? 8.703 -7.406 -9.212 1.00 95.38 79 CYS A O 1
ATOM 615 N N . ASP A 1 80 ? 6.572 -7.902 -8.702 1.00 94.44 80 ASP A N 1
ATOM 616 C CA . ASP A 1 80 ? 6.137 -8.251 -10.056 1.00 94.44 80 ASP A CA 1
ATOM 617 C C . ASP A 1 80 ? 6.315 -7.091 -11.039 1.00 94.44 80 ASP A C 1
ATOM 619 O O . ASP A 1 80 ? 6.628 -7.288 -12.217 1.00 94.44 80 ASP A O 1
ATOM 623 N N . SER A 1 81 ? 6.093 -5.849 -10.598 1.00 94.31 81 SER A N 1
ATOM 624 C CA . SER A 1 81 ? 6.335 -4.679 -11.445 1.00 94.31 81 SER A CA 1
ATOM 625 C C . SER A 1 81 ? 7.822 -4.503 -11.757 1.00 94.31 81 SER A C 1
ATOM 627 O O . SER A 1 81 ? 8.161 -4.178 -12.899 1.00 94.31 81 SER A O 1
ATOM 629 N N . ARG A 1 82 ? 8.707 -4.716 -10.776 1.00 93.56 82 ARG A N 1
ATOM 630 C CA . ARG A 1 82 ? 10.165 -4.616 -10.959 1.00 93.56 82 ARG A CA 1
ATOM 631 C C . ARG A 1 82 ? 10.689 -5.720 -11.868 1.00 93.56 82 ARG A C 1
ATOM 633 O O . ARG A 1 82 ? 11.498 -5.448 -12.751 1.00 93.56 82 ARG A O 1
ATOM 640 N N . GLU A 1 83 ? 10.179 -6.934 -11.692 1.00 91.50 83 GLU A N 1
ATOM 641 C CA . GLU A 1 83 ? 10.440 -8.086 -12.554 1.00 91.50 83 GLU A CA 1
ATOM 642 C C . GLU A 1 83 ? 10.073 -7.793 -14.010 1.00 91.50 83 GLU A C 1
ATOM 644 O O . GLU A 1 83 ? 10.922 -7.892 -14.899 1.00 91.50 83 GLU A O 1
ATOM 649 N N . ARG A 1 84 ? 8.839 -7.336 -14.250 1.00 89.19 84 ARG A N 1
ATOM 650 C CA . ARG A 1 84 ? 8.373 -6.962 -15.592 1.00 89.19 84 ARG A CA 1
ATOM 651 C C . ARG A 1 84 ? 9.233 -5.870 -16.225 1.00 89.19 84 ARG A C 1
ATOM 653 O O . ARG A 1 84 ? 9.448 -5.900 -17.435 1.00 89.19 84 ARG A O 1
ATOM 660 N N . TYR A 1 85 ? 9.715 -4.907 -15.439 1.00 86.38 85 TYR A N 1
ATOM 661 C CA . TYR A 1 85 ? 10.604 -3.860 -15.941 1.00 86.38 85 TYR A CA 1
ATOM 662 C C . TYR A 1 85 ? 11.997 -4.404 -16.288 1.00 86.38 85 TYR A C 1
ATOM 664 O O . TYR A 1 85 ? 12.505 -4.119 -17.370 1.00 86.38 85 TYR A O 1
ATOM 672 N N . ALA A 1 86 ? 12.588 -5.228 -15.418 1.00 86.75 86 ALA A N 1
ATOM 673 C CA . ALA A 1 86 ? 13.892 -5.845 -15.653 1.00 86.75 86 ALA A CA 1
ATOM 674 C C . ALA A 1 86 ? 13.890 -6.736 -16.906 1.00 86.75 86 ALA A C 1
ATOM 676 O O . ALA A 1 86 ? 14.791 -6.617 -17.731 1.00 86.75 86 ALA A O 1
ATOM 677 N N . ALA A 1 87 ? 12.846 -7.551 -17.093 1.00 86.25 87 ALA A N 1
ATOM 678 C CA . ALA A 1 87 ? 12.695 -8.428 -18.257 1.00 86.25 87 ALA A CA 1
ATOM 679 C C . ALA A 1 87 ? 12.499 -7.673 -19.586 1.00 86.25 87 ALA A C 1
ATOM 681 O O . ALA A 1 87 ? 12.781 -8.212 -20.650 1.00 86.25 87 ALA A O 1
ATOM 682 N N . ARG A 1 88 ? 11.996 -6.431 -19.552 1.00 82.56 88 ARG A N 1
ATOM 683 C CA . ARG A 1 88 ? 11.865 -5.575 -20.748 1.00 82.56 88 ARG A CA 1
ATOM 684 C C . ARG A 1 88 ? 13.162 -4.855 -21.116 1.00 82.56 88 ARG A C 1
ATOM 686 O O . ARG A 1 88 ? 13.277 -4.376 -22.239 1.00 82.56 88 ARG A O 1
ATOM 693 N N . ALA A 1 89 ? 14.079 -4.705 -20.163 1.00 77.44 89 ALA A N 1
ATOM 694 C CA . ALA A 1 89 ? 15.348 -4.005 -20.346 1.00 77.44 89 ALA A CA 1
ATOM 695 C C . ALA A 1 89 ? 16.505 -4.937 -20.759 1.00 77.44 89 ALA A C 1
ATOM 697 O O . ALA A 1 89 ? 17.576 -4.437 -21.105 1.00 77.44 89 ALA A O 1
ATOM 698 N N . SER A 1 90 ? 16.297 -6.258 -20.699 1.00 64.25 90 SER A N 1
ATOM 699 C CA . SER A 1 90 ? 17.210 -7.315 -21.160 1.00 64.25 90 SER A CA 1
ATOM 700 C C . SER A 1 90 ? 16.942 -7.715 -22.604 1.00 64.25 90 SER A C 1
ATOM 702 O O . SER A 1 90 ? 17.929 -7.915 -23.343 1.00 64.25 90 SER A O 1
#

pLDDT: mean 90.77, std 7.25, range [56.72, 97.62]

InterPro domains:
  IPR036736 ACP-like superfamily [G3DSA:1.10.1200.10] (9-86)
  IPR036736 ACP-like superfamily [SSF47336] (10-82)

Radius of gyration: 12.67 Å; chains: 1; bounding box: 30×20×37 Å

Sequence (90 aa):
MDTRLTPREREQLYSLIREKLEPGGAELDDTTMVGELPGVDSVKLLSLVGAVELGFRVNLGFEAIPQVRTVHDIEQLICDSRERYAARAS

Organism: NCBI:txid112413

Foldseek 3Di:
DDQFDDPVVLVVLVVLLCVLQVLVPDDADQADQSCPRPPDDLVSLVSSLVVLCVVLVFDQPPVCSVQRGGSNSSRNSSVVRVVVVVVVVD